Protein AF-A0AAP2E580-F1 (afdb_monomer)

Mean predicted aligned error: 3.52 Å

Radius of gyration: 13.13 Å; Cα contacts (8 Å, |Δi|>4): 248; chains: 1; bounding box: 34×32×32 Å

Foldseek 3Di:
DDDQFQAFDWDADPVPDRDIFTAFWADCDPPDFQQHANGHWADWDADPVNQKIKTKTAHPVPDRPDIFIKMWGAQDWTQDPDDDPRGGTHRTRMDTDDDDD

pLDDT: mean 93.44, std 5.84, range [63.44, 98.56]

Secondary structure (DSSP, 8-state):
---GGG---EEEETTTEEEEEESSEE--SSSP-TTEESEEEEEEEE-TTSS-EEEEEEESSS-TT--EEEEEETT--B-----SSS-B-BSSEEEE-----

Sequence (101 aa):
PYSMTRRFGALLSPHTSRVIRHAEARVVHEPFVAGALRGGTHAHTWSGDGAWISFTYNDVLLEQDLRTIGVMAPGQRVAVPVTDCESFAGEYFTVVVATVT

Solvent-accessible surface area (backbone atoms only — not comparable to full-atom values): 5768 Å² total; per-residue (Å²): 131,95,48,70,44,67,34,71,52,72,40,71,43,86,91,84,37,92,61,77,42,43,35,48,16,28,40,78,57,86,82,75,48,86,30,39,38,50,36,7,45,41,81,74,43,69,43,97,84,66,66,36,31,40,30,36,34,16,38,58,88,56,66,60,84,53,70,42,38,28,41,30,39,72,84,38,66,26,83,54,97,60,87,56,98,80,30,38,47,12,43,13,29,42,47,76,77,54,91,80,132

Nearest PDB structures (foldseek):
  1e5p-assembly3_C  TM=5.608E-01  e=1.475E+00  Mesocricetus auratus
  1bj7-assembly1_A  TM=5.429E-01  e=4.186E+00  Bos taurus
  1pbo-assembly1_A  TM=5.380E-01  e=6.148E+00  Bos taurus
  8c0d-assembly2_F  TM=4.227E-01  e=4.936E+00  Homo sapiens
  2hlv-assembly1_A  TM=3.862E-01  e=4.672E+00  Bos taurus

InterPro domains:
  IPR022223 Protein of unknown function DUF3748 [PF12566] (2-81)

Structure (mmCIF, N/CA/C/O backbone):
data_AF-A0AAP2E580-F1
#
_entry.id   AF-A0AAP2E580-F1
#
loop_
_atom_site.group_PDB
_atom_site.id
_atom_site.type_symbol
_atom_site.label_atom_id
_atom_site.label_alt_id
_atom_site.label_comp_id
_atom_site.label_asym_id
_atom_site.label_entity_id
_atom_site.label_seq_id
_atom_site.pdbx_PDB_ins_code
_atom_site.Cartn_x
_atom_site.Cartn_y
_atom_site.Cartn_z
_atom_site.occupancy
_atom_site.B_iso_or_equiv
_atom_site.auth_seq_id
_atom_site.auth_comp_id
_atom_site.auth_asym_id
_atom_site.auth_atom_id
_atom_site.pdbx_PDB_model_num
ATOM 1 N N . PRO A 1 1 ? 11.379 6.288 16.245 1.00 76.94 1 PRO A N 1
ATOM 2 C CA . PRO A 1 1 ? 11.618 4.880 16.662 1.00 76.94 1 PRO A CA 1
ATOM 3 C C . PRO A 1 1 ? 10.851 3.910 15.754 1.00 76.94 1 PRO A C 1
ATOM 5 O O . PRO A 1 1 ? 9.822 4.307 15.220 1.00 76.94 1 PRO A O 1
ATOM 8 N N . TYR A 1 2 ? 11.341 2.684 15.551 1.00 85.75 2 TYR A N 1
ATOM 9 C CA . TYR A 1 2 ? 10.642 1.664 14.757 1.00 85.75 2 TYR A CA 1
ATOM 10 C C . TYR A 1 2 ? 9.364 1.191 15.473 1.00 85.75 2 TYR A C 1
ATOM 12 O O . TYR A 1 2 ? 9.421 0.847 16.651 1.00 85.75 2 TYR A O 1
ATOM 20 N N . SER A 1 3 ? 8.222 1.170 14.778 1.00 92.31 3 SER A N 1
ATOM 21 C CA . SER A 1 3 ? 6.922 0.721 15.309 1.00 92.31 3 SER A CA 1
ATOM 22 C C . SER A 1 3 ? 6.051 0.118 14.202 1.00 92.31 3 SER A C 1
ATOM 24 O O . SER A 1 3 ? 6.362 0.260 13.018 1.00 92.31 3 SER A O 1
ATOM 26 N N . MET A 1 4 ? 4.948 -0.550 14.568 1.00 94.50 4 MET A N 1
ATOM 27 C CA . MET A 1 4 ? 3.989 -1.095 13.593 1.00 94.50 4 MET A CA 1
ATOM 28 C C . MET A 1 4 ? 3.388 0.017 12.720 1.00 94.50 4 MET A C 1
ATOM 30 O O . MET A 1 4 ? 3.417 -0.061 11.499 1.00 94.50 4 MET A O 1
ATOM 34 N N . THR A 1 5 ? 3.018 1.143 13.315 1.00 95.06 5 THR A N 1
ATOM 35 C CA . THR A 1 5 ? 2.485 2.313 12.603 1.00 95.06 5 THR A CA 1
ATOM 36 C C . THR A 1 5 ? 3.503 3.065 11.740 1.00 95.06 5 THR A C 1
ATOM 38 O O . THR A 1 5 ? 3.156 4.100 11.180 1.00 95.06 5 THR A O 1
ATOM 41 N N . ARG A 1 6 ? 4.756 2.600 11.619 1.00 94.19 6 ARG A N 1
ATOM 42 C CA . ARG A 1 6 ? 5.851 3.262 10.873 1.00 94.19 6 ARG A CA 1
ATOM 43 C C . ARG A 1 6 ? 6.546 2.365 9.843 1.00 94.19 6 ARG A C 1
ATOM 45 O O . ARG A 1 6 ? 7.542 2.777 9.255 1.00 94.19 6 ARG A O 1
ATOM 52 N N . ARG A 1 7 ? 6.066 1.136 9.634 1.00 95.56 7 ARG A N 1
ATOM 53 C CA . ARG A 1 7 ? 6.589 0.260 8.570 1.00 95.56 7 ARG A CA 1
ATOM 54 C C . ARG A 1 7 ? 5.976 0.644 7.232 1.00 95.56 7 ARG A C 1
ATOM 56 O O . ARG A 1 7 ? 4.858 1.143 7.211 1.00 95.56 7 ARG A O 1
ATOM 63 N N . PHE A 1 8 ? 6.680 0.378 6.142 1.00 96.00 8 PHE A N 1
ATOM 64 C CA . PHE A 1 8 ? 6.156 0.647 4.811 1.00 96.00 8 PHE A CA 1
ATOM 65 C C . PHE A 1 8 ? 6.580 -0.411 3.794 1.00 96.00 8 PHE A C 1
ATOM 67 O O . PHE A 1 8 ? 7.575 -1.117 3.986 1.00 96.00 8 PHE A O 1
ATOM 74 N N . GLY A 1 9 ? 5.817 -0.515 2.710 1.00 96.38 9 GLY A N 1
ATOM 75 C CA . GLY A 1 9 ? 6.133 -1.347 1.556 1.00 96.38 9 GLY A CA 1
ATOM 76 C C . GLY A 1 9 ? 7.215 -0.711 0.683 1.00 96.38 9 GLY A C 1
ATOM 77 O O . GLY A 1 9 ? 7.117 0.456 0.304 1.00 96.38 9 GLY A O 1
ATOM 78 N N . ALA A 1 10 ? 8.234 -1.488 0.321 1.00 94.88 10 ALA A N 1
ATOM 79 C CA . ALA A 1 10 ? 9.320 -1.056 -0.550 1.00 94.88 10 ALA A CA 1
ATOM 80 C C . ALA A 1 10 ? 9.401 -1.941 -1.801 1.00 94.88 10 ALA A C 1
ATOM 82 O O . ALA A 1 10 ? 9.281 -3.163 -1.727 1.00 94.88 10 ALA A O 1
ATOM 83 N N . LEU A 1 11 ? 9.617 -1.315 -2.955 1.00 94.62 11 LEU A N 1
ATOM 84 C CA . LEU A 1 11 ? 9.740 -1.965 -4.254 1.00 94.62 11 LEU A CA 1
ATOM 85 C C . LEU A 1 11 ? 11.204 -2.009 -4.675 1.00 94.62 11 LEU A C 1
ATOM 87 O O . LEU A 1 11 ? 11.887 -0.985 -4.684 1.00 94.62 11 LEU A O 1
ATOM 91 N N . LEU A 1 12 ? 11.651 -3.189 -5.098 1.00 93.25 12 LEU A N 1
ATOM 92 C CA . LEU A 1 12 ? 12.944 -3.412 -5.732 1.00 93.25 12 LEU A CA 1
ATOM 93 C C . LEU A 1 12 ? 12.718 -4.179 -7.035 1.00 93.25 12 LEU A C 1
ATOM 95 O O . LEU A 1 12 ? 12.051 -5.212 -7.043 1.00 93.25 12 LEU A O 1
ATOM 99 N N . SER A 1 13 ? 13.294 -3.693 -8.131 1.00 89.56 13 SER A N 1
ATOM 100 C CA . SER A 1 13 ? 13.210 -4.349 -9.439 1.00 89.56 13 SER A CA 1
ATOM 101 C C . SER A 1 13 ? 14.585 -4.901 -9.828 1.00 89.56 13 SER A C 1
ATOM 103 O O . SER A 1 13 ? 15.305 -4.255 -10.583 1.00 89.56 13 SER A O 1
ATOM 105 N N . PRO A 1 14 ? 14.986 -6.093 -9.351 1.00 85.38 14 PRO A N 1
ATOM 106 C CA . PRO A 1 14 ? 16.387 -6.533 -9.377 1.00 85.38 14 PRO A CA 1
ATOM 107 C C . PRO A 1 14 ? 17.017 -6.588 -10.778 1.00 85.38 14 PRO A C 1
ATOM 109 O O . PRO A 1 14 ? 18.226 -6.411 -10.911 1.00 85.38 14 PRO A O 1
ATOM 112 N N . HIS A 1 15 ? 16.203 -6.793 -11.816 1.00 88.88 15 HIS A N 1
ATOM 113 C CA . HIS A 1 15 ? 16.650 -6.902 -13.205 1.00 88.88 15 HIS A CA 1
ATOM 114 C C . HIS A 1 15 ? 16.730 -5.558 -13.943 1.00 88.88 15 HIS A C 1
ATOM 116 O O . HIS A 1 15 ? 17.446 -5.457 -14.932 1.00 88.88 15 HIS A O 1
ATOM 122 N N . THR A 1 16 ? 15.999 -4.534 -13.492 1.00 84.94 16 THR A N 1
ATOM 123 C CA . THR A 1 16 ? 15.856 -3.261 -14.224 1.00 84.94 16 THR A CA 1
ATOM 124 C C . THR A 1 16 ? 16.386 -2.060 -13.451 1.00 84.94 16 THR A C 1
ATOM 126 O O . THR A 1 16 ? 16.821 -1.083 -14.052 1.00 84.94 16 THR A O 1
ATOM 129 N N . SER A 1 17 ? 16.368 -2.106 -12.119 1.00 82.38 17 SER A N 1
ATOM 130 C CA . SER A 1 17 ? 16.814 -1.013 -11.265 1.00 82.38 17 SER A CA 1
ATOM 131 C C . SER A 1 17 ? 17.179 -1.516 -9.872 1.00 82.38 17 SER A C 1
ATOM 133 O O . SER A 1 17 ? 16.385 -2.159 -9.188 1.00 82.38 17 SER A O 1
ATOM 135 N N . ARG A 1 18 ? 18.370 -1.148 -9.397 1.00 87.38 18 ARG A N 1
ATOM 136 C CA . ARG A 1 18 ? 18.788 -1.386 -8.005 1.00 87.38 18 ARG A CA 1
ATOM 137 C C . ARG A 1 18 ? 18.341 -0.272 -7.049 1.00 87.38 18 ARG A C 1
ATOM 139 O O . ARG A 1 18 ? 18.840 -0.192 -5.933 1.00 87.38 18 ARG A O 1
ATOM 146 N N . VAL A 1 19 ? 17.427 0.594 -7.488 1.00 91.88 19 VAL A N 1
ATOM 147 C CA . VAL A 1 19 ? 16.865 1.669 -6.667 1.00 91.88 19 VAL A CA 1
ATOM 148 C C . VAL A 1 19 ? 15.623 1.155 -5.955 1.00 91.88 19 VAL A C 1
ATOM 150 O O . VAL A 1 19 ? 14.674 0.700 -6.598 1.00 91.88 19 VAL A O 1
ATOM 153 N N . ILE A 1 20 ? 15.631 1.262 -4.629 1.00 93.94 20 ILE A N 1
ATOM 154 C CA . ILE A 1 20 ? 14.465 0.988 -3.793 1.00 93.94 20 ILE A CA 1
ATOM 155 C C . ILE A 1 20 ? 13.521 2.190 -3.873 1.00 93.94 20 ILE A C 1
ATOM 157 O O . ILE A 1 20 ? 13.952 3.328 -3.692 1.00 93.94 20 ILE A O 1
ATOM 161 N N . ARG A 1 21 ? 12.239 1.940 -4.145 1.00 93.81 21 ARG A N 1
ATOM 162 C CA . ARG A 1 21 ? 11.175 2.960 -4.143 1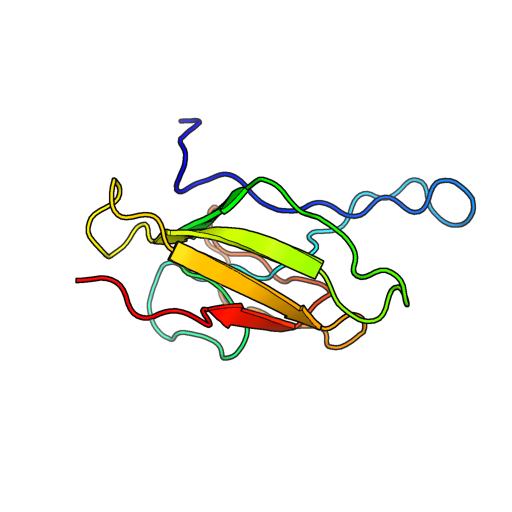.00 93.81 21 ARG A CA 1
ATOM 163 C C . ARG A 1 21 ? 10.116 2.614 -3.106 1.00 93.81 21 ARG A C 1
ATOM 165 O O . ARG A 1 21 ? 9.920 1.441 -2.800 1.00 93.81 21 ARG A O 1
ATOM 172 N N . HIS A 1 22 ? 9.410 3.609 -2.586 1.00 95.88 22 HIS A N 1
ATOM 173 C CA . HIS A 1 22 ? 8.251 3.353 -1.73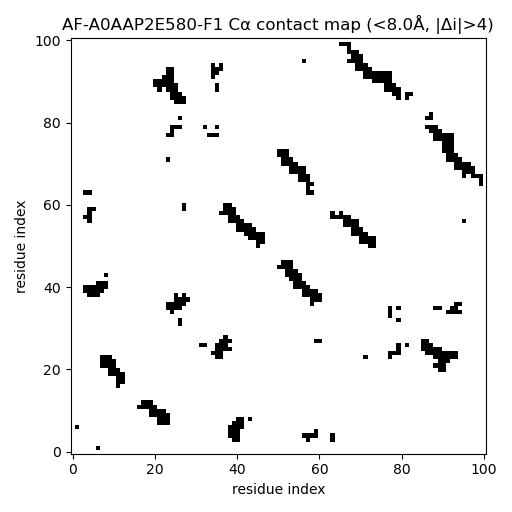3 1.00 95.88 22 HIS A CA 1
ATOM 174 C C . HIS A 1 22 ? 7.093 2.826 -2.584 1.00 95.88 22 HIS A C 1
ATOM 176 O O . HIS A 1 22 ? 6.756 3.410 -3.614 1.00 95.88 22 HIS A O 1
ATOM 182 N N . ALA A 1 23 ? 6.504 1.705 -2.172 1.00 97.06 23 ALA A N 1
ATOM 183 C CA . ALA A 1 23 ? 5.327 1.156 -2.835 1.00 97.06 23 ALA A CA 1
ATOM 184 C C . ALA A 1 23 ? 4.127 2.080 -2.628 1.00 97.06 23 ALA A C 1
ATOM 186 O O . ALA A 1 23 ? 3.447 2.443 -3.575 1.00 97.06 23 ALA A O 1
ATOM 187 N N . GLU A 1 24 ? 3.916 2.504 -1.391 1.00 97.12 24 GLU A N 1
ATOM 188 C CA . GLU A 1 24 ? 2.795 3.339 -0.975 1.00 97.12 24 GLU A CA 1
ATOM 189 C C . GLU A 1 24 ? 3.224 4.770 -0.679 1.00 97.12 24 GLU A C 1
ATOM 191 O O . GLU A 1 24 ? 4.400 5.046 -0.434 1.00 97.12 24 GLU A O 1
ATOM 196 N N . ALA A 1 25 ? 2.253 5.677 -0.687 1.00 97.19 25 ALA A N 1
ATOM 197 C CA . ALA A 1 25 ? 2.429 7.024 -0.172 1.00 97.19 25 ALA A CA 1
ATOM 198 C C . ALA A 1 25 ? 1.965 7.106 1.282 1.00 97.19 25 ALA A C 1
ATOM 200 O O . ALA A 1 25 ? 1.062 6.378 1.704 1.00 97.19 25 ALA A O 1
ATOM 201 N N . ARG A 1 26 ? 2.544 8.045 2.030 1.00 96.44 26 ARG A N 1
ATOM 202 C CA . ARG A 1 26 ? 2.182 8.322 3.417 1.00 96.44 26 ARG A CA 1
ATOM 203 C C . ARG A 1 26 ? 2.024 9.814 3.673 1.00 96.44 26 ARG A C 1
ATOM 205 O O . ARG A 1 26 ? 2.873 10.598 3.256 1.00 96.44 26 ARG A O 1
ATOM 212 N N . VAL A 1 27 ? 0.966 10.175 4.397 1.00 95.81 27 VAL A N 1
ATOM 213 C CA . VAL A 1 27 ? 0.697 11.520 4.917 1.00 95.81 27 VAL A CA 1
ATOM 214 C C . VAL A 1 27 ? 0.127 11.405 6.328 1.00 95.81 27 VAL A C 1
ATOM 216 O O . VAL A 1 27 ? -0.953 10.849 6.512 1.00 95.81 27 VAL A O 1
ATOM 219 N N . VAL A 1 28 ? 0.840 11.923 7.330 1.00 93.25 28 VAL A N 1
ATOM 220 C CA . VAL A 1 28 ? 0.429 11.827 8.750 1.00 93.25 28 VAL A CA 1
ATOM 221 C C . VAL A 1 28 ? -0.192 13.113 9.306 1.00 93.25 28 VAL A C 1
ATOM 223 O O . VAL A 1 28 ? -0.668 13.127 10.439 1.00 93.25 28 VAL A O 1
ATOM 226 N N . HIS A 1 29 ? -0.229 14.178 8.506 1.00 91.44 29 HIS A N 1
ATOM 227 C CA . HIS A 1 29 ? -0.786 15.480 8.867 1.00 91.44 29 HIS A CA 1
ATOM 228 C C . HIS A 1 29 ? -1.688 16.012 7.753 1.00 91.44 29 HIS A C 1
ATOM 230 O O . HIS A 1 29 ? -1.479 15.715 6.581 1.00 91.44 29 HIS A O 1
ATOM 236 N N . GLU A 1 30 ? -2.692 16.810 8.105 1.00 91.06 30 GLU A N 1
ATOM 237 C CA . GLU A 1 30 ? -3.545 17.445 7.101 1.00 91.06 30 GLU A CA 1
ATOM 238 C C . GLU A 1 30 ? -2.760 18.464 6.246 1.00 91.06 30 GLU A C 1
ATOM 240 O O . GLU A 1 30 ? -1.861 19.131 6.767 1.00 91.06 30 GLU A O 1
ATOM 245 N N . PRO A 1 31 ? -3.095 18.623 4.948 1.00 92.31 31 PRO A N 1
ATOM 246 C CA . PRO A 1 31 ? -4.194 17.969 4.231 1.00 92.31 31 PRO A CA 1
ATOM 247 C C . PRO A 1 31 ? -3.862 16.536 3.775 1.00 92.31 31 PRO A C 1
ATOM 249 O O . PRO A 1 31 ? -2.804 16.277 3.202 1.00 92.31 31 PRO A O 1
ATOM 252 N N . PHE A 1 32 ? -4.803 15.606 3.974 1.00 93.44 32 PHE A N 1
ATOM 253 C CA . PHE A 1 32 ? -4.656 14.224 3.507 1.00 93.44 32 PHE A CA 1
ATOM 254 C C . PHE A 1 32 ? -4.748 14.118 1.980 1.00 93.44 32 PHE A C 1
ATOM 256 O O . PHE A 1 32 ? -5.479 14.862 1.325 1.00 93.44 32 PHE A O 1
ATOM 263 N N . VAL A 1 33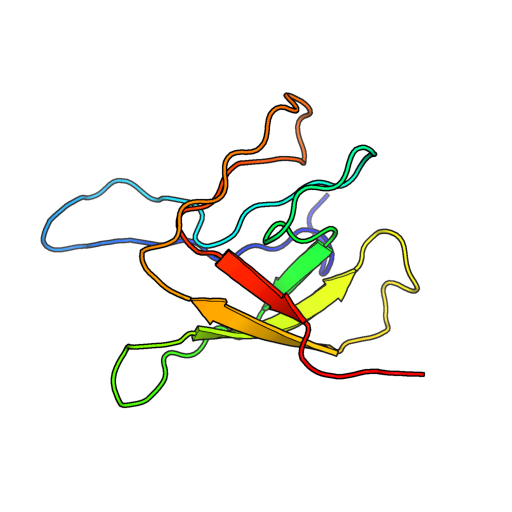 ? -4.026 13.146 1.419 1.00 96.00 33 VAL A N 1
ATOM 264 C CA . VAL A 1 33 ? -3.957 12.890 -0.024 1.00 96.00 33 VAL A CA 1
ATOM 265 C C . VAL A 1 33 ? -4.646 11.568 -0.340 1.00 96.00 33 VAL A C 1
ATOM 267 O O . VAL A 1 33 ? -4.362 10.548 0.288 1.00 96.00 33 VAL A O 1
ATOM 270 N N . ALA A 1 34 ? -5.537 11.566 -1.333 1.00 97.00 34 ALA A N 1
ATOM 271 C CA . ALA A 1 34 ? -6.173 10.340 -1.801 1.00 97.00 34 ALA A CA 1
ATOM 272 C C . ALA A 1 34 ? -5.115 9.321 -2.255 1.00 97.00 34 ALA A C 1
ATOM 274 O O . ALA A 1 34 ? -4.214 9.647 -3.028 1.00 97.00 34 ALA A O 1
ATOM 275 N N . GLY A 1 35 ? -5.229 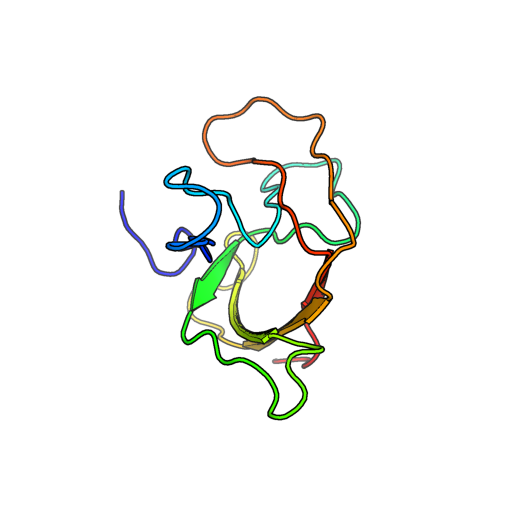8.088 -1.765 1.00 97.25 35 GLY A N 1
ATOM 276 C CA . GLY A 1 35 ? -4.278 7.019 -2.063 1.00 97.25 35 GLY A CA 1
ATOM 277 C C . GLY A 1 35 ? -3.043 6.982 -1.164 1.00 97.25 35 GLY A C 1
ATOM 278 O O . GLY A 1 35 ? -2.263 6.035 -1.282 1.00 97.25 35 GLY A O 1
ATOM 279 N N . ALA A 1 36 ? -2.862 7.962 -0.271 1.00 97.38 36 ALA A N 1
ATOM 280 C CA . ALA A 1 36 ? -1.826 7.943 0.755 1.00 97.38 36 ALA A CA 1
ATOM 281 C C . ALA A 1 36 ? -2.380 7.433 2.092 1.00 97.38 36 ALA A C 1
ATOM 283 O O . ALA A 1 36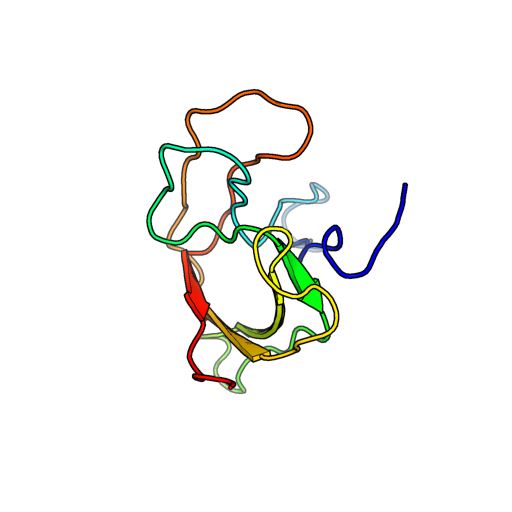 ? -3.483 7.789 2.509 1.00 97.38 36 ALA A O 1
ATOM 284 N N . LEU A 1 37 ? -1.587 6.621 2.786 1.00 97.19 37 LEU A N 1
ATOM 285 C CA . LEU A 1 37 ? -1.920 6.100 4.107 1.00 97.19 37 LEU A CA 1
ATOM 286 C C . LEU A 1 37 ? -1.443 7.041 5.210 1.00 97.19 37 LEU A C 1
ATOM 288 O O . LEU A 1 37 ? -0.535 7.845 5.031 1.00 97.19 37 LEU A O 1
ATOM 292 N N . ARG A 1 38 ? -2.004 6.877 6.404 1.00 95.69 38 ARG A N 1
ATOM 293 C CA . ARG A 1 38 ? -1.606 7.644 7.597 1.00 95.69 38 ARG A CA 1
ATOM 294 C C . ARG A 1 38 ? -0.728 6.841 8.548 1.00 95.69 38 ARG A C 1
ATOM 296 O O . ARG A 1 38 ? -0.355 7.303 9.611 1.00 95.69 38 ARG A O 1
ATOM 303 N N . GLY A 1 39 ? -0.423 5.599 8.196 1.00 96.00 39 GLY A N 1
ATOM 304 C CA . GLY A 1 39 ? 0.109 4.610 9.124 1.00 96.00 39 GLY A CA 1
ATOM 305 C C . GLY A 1 39 ? 1.049 3.636 8.443 1.00 96.00 39 GLY A C 1
ATOM 306 O O . GLY A 1 39 ? 1.626 3.958 7.404 1.00 96.00 39 GLY A O 1
ATOM 307 N N . GLY A 1 40 ? 1.234 2.473 9.055 1.00 97.00 40 GLY A N 1
ATOM 308 C CA . GLY A 1 40 ? 2.182 1.477 8.574 1.00 97.00 40 GLY A CA 1
ATOM 309 C C . GLY A 1 40 ? 1.522 0.249 7.969 1.00 97.00 40 GLY A C 1
ATOM 310 O O . GLY A 1 40 ? 0.461 -0.176 8.428 1.00 97.00 40 GLY A O 1
ATOM 311 N N . THR A 1 41 ? 2.170 -0.335 6.961 1.00 97.94 41 THR A N 1
ATOM 312 C CA . THR A 1 41 ? 1.714 -1.568 6.305 1.00 97.94 41 THR A CA 1
ATOM 313 C C . THR A 1 41 ? 2.625 -2.759 6.569 1.00 97.94 41 THR A C 1
ATOM 315 O O . THR A 1 41 ? 3.816 -2.632 6.884 1.00 97.94 41 THR A O 1
ATOM 318 N N . HIS A 1 42 ? 2.044 -3.956 6.479 1.00 97.12 42 HIS A N 1
ATOM 319 C CA . HIS A 1 42 ? 2.706 -5.224 6.772 1.00 97.12 42 HIS A CA 1
ATOM 320 C C . HIS A 1 42 ? 2.172 -6.364 5.909 1.00 97.12 42 HIS A C 1
ATOM 322 O O . HIS A 1 42 ? 1.048 -6.296 5.420 1.00 97.12 42 HIS A O 1
ATOM 328 N N . ALA A 1 43 ? 2.927 -7.467 5.856 1.00 96.81 43 ALA A N 1
ATOM 329 C CA . ALA A 1 43 ? 2.503 -8.721 5.230 1.00 96.81 43 ALA A CA 1
ATOM 330 C C . ALA A 1 43 ? 1.987 -8.515 3.794 1.00 96.81 43 ALA A C 1
ATOM 332 O O . ALA A 1 43 ? 0.864 -8.881 3.455 1.00 96.81 43 ALA A O 1
ATOM 333 N N . HIS A 1 44 ? 2.808 -7.872 2.965 1.00 97.81 44 HIS A N 1
ATOM 334 C CA . HIS A 1 44 ? 2.484 -7.585 1.573 1.00 97.81 44 HIS A CA 1
ATOM 335 C C . HIS A 1 44 ? 2.447 -8.868 0.746 1.00 97.81 44 HIS A C 1
ATOM 337 O O . HIS A 1 44 ? 3.333 -9.713 0.862 1.00 97.81 44 HIS A O 1
ATOM 343 N N . THR A 1 45 ? 1.434 -9.030 -0.099 1.00 97.88 45 THR A N 1
ATOM 344 C CA . THR A 1 45 ? 1.310 -10.190 -0.994 1.00 97.88 45 THR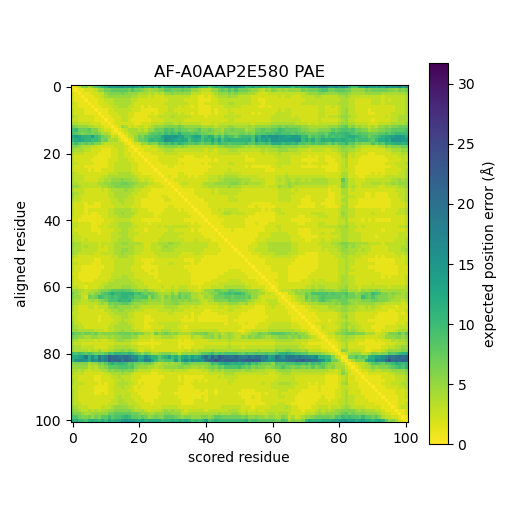 A CA 1
ATOM 345 C C . THR A 1 45 ? 0.745 -9.753 -2.334 1.00 97.88 45 THR A C 1
ATOM 347 O O . THR A 1 45 ? -0.248 -9.033 -2.377 1.00 97.88 45 THR A O 1
ATOM 350 N N . TRP A 1 46 ? 1.384 -10.178 -3.422 1.00 97.31 46 TRP A N 1
ATOM 351 C CA . TRP A 1 46 ? 0.868 -9.982 -4.773 1.00 97.31 46 TRP A CA 1
ATOM 352 C C . TRP A 1 46 ? -0.334 -10.888 -5.029 1.00 97.31 46 TRP A C 1
ATOM 354 O O . TRP A 1 46 ? -0.337 -12.052 -4.626 1.00 97.31 46 TRP A O 1
ATOM 364 N N . SER A 1 47 ? -1.329 -10.376 -5.746 1.00 97.75 47 SER A N 1
ATOM 365 C CA . SER A 1 47 ? -2.355 -11.217 -6.355 1.00 97.75 47 SER A CA 1
ATOM 366 C C . SER A 1 47 ? -1.730 -12.162 -7.388 1.00 97.75 47 SER A C 1
ATOM 368 O O . SER A 1 47 ? -0.663 -11.890 -7.942 1.00 97.75 47 SER A O 1
ATOM 370 N N . GLY A 1 48 ? -2.398 -13.285 -7.668 1.00 97.69 48 GLY A N 1
ATOM 371 C CA . GLY A 1 48 ? -1.883 -14.298 -8.600 1.00 97.69 48 GLY A CA 1
ATOM 372 C C . GLY A 1 48 ? -1.706 -13.800 -10.041 1.00 97.69 48 GLY A C 1
ATOM 373 O O . GLY A 1 48 ? -0.892 -14.343 -10.779 1.00 97.69 48 GLY A O 1
ATOM 374 N N . ASP A 1 49 ? -2.433 -12.751 -10.424 1.00 96.81 49 ASP A N 1
ATOM 375 C CA . ASP A 1 49 ? -2.319 -12.059 -11.712 1.00 96.81 49 ASP A CA 1
ATOM 376 C C . ASP A 1 49 ? -1.323 -10.881 -11.690 1.00 96.81 49 ASP A C 1
ATOM 378 O O . ASP A 1 49 ? -1.084 -10.257 -12.721 1.00 96.81 49 ASP A O 1
ATOM 382 N N . GLY A 1 50 ? -0.743 -10.558 -10.528 1.00 94.62 50 GLY A N 1
ATOM 383 C CA . GLY A 1 50 ? 0.169 -9.429 -10.345 1.00 94.62 50 GLY A CA 1
ATOM 384 C C . GLY A 1 50 ? -0.486 -8.047 -10.457 1.00 94.62 50 GLY A C 1
ATOM 385 O O . GLY A 1 50 ? 0.228 -7.047 -10.488 1.00 94.62 50 GLY A O 1
ATOM 386 N N . ALA A 1 51 ? -1.817 -7.962 -10.521 1.00 96.00 51 ALA A N 1
ATOM 387 C CA . ALA A 1 51 ? -2.532 -6.699 -10.687 1.00 96.00 51 ALA A CA 1
ATOM 388 C C . ALA A 1 51 ? -2.710 -5.914 -9.377 1.00 96.00 51 ALA A C 1
ATOM 390 O O . ALA A 1 51 ? -2.968 -4.716 -9.425 1.00 96.00 51 ALA A O 1
ATOM 391 N N . TRP A 1 52 ? -2.574 -6.561 -8.218 1.00 97.31 52 TRP A N 1
ATOM 392 C CA . TRP A 1 52 ? -2.809 -5.954 -6.907 1.00 97.31 52 TRP A CA 1
ATOM 393 C C . TRP A 1 52 ? -1.802 -6.438 -5.868 1.00 97.31 52 TRP A C 1
ATOM 395 O O . TRP A 1 52 ? -1.241 -7.529 -5.975 1.00 97.31 52 TRP A O 1
ATOM 405 N N . ILE A 1 53 ? -1.625 -5.645 -4.811 1.00 98.25 53 ILE A N 1
ATOM 406 C CA . ILE A 1 53 ? -0.930 -6.067 -3.589 1.00 98.25 53 ILE A CA 1
ATOM 407 C C . ILE A 1 53 ? -1.879 -5.919 -2.409 1.00 98.25 53 ILE A C 1
ATOM 409 O O . ILE A 1 53 ? -2.372 -4.823 -2.173 1.00 98.25 53 ILE A O 1
ATOM 413 N N . SER A 1 54 ? -2.093 -6.975 -1.630 1.00 98.38 54 SER A N 1
ATOM 414 C CA . SER A 1 54 ? -2.767 -6.883 -0.330 1.00 98.38 54 SER A CA 1
ATOM 415 C C . SER A 1 54 ? -1.769 -6.615 0.790 1.00 98.38 54 SER A C 1
ATOM 417 O O . SER A 1 54 ? -0.629 -7.074 0.722 1.00 98.38 54 SER A O 1
ATOM 419 N N . PHE A 1 55 ? -2.209 -5.950 1.852 1.00 98.56 55 PHE A N 1
ATOM 420 C CA . PHE A 1 55 ? -1.428 -5.738 3.068 1.00 98.56 55 PHE A CA 1
ATOM 421 C C . PHE A 1 55 ? -2.334 -5.661 4.301 1.00 98.56 55 PHE A C 1
ATOM 423 O O . PHE A 1 55 ? -3.527 -5.375 4.209 1.00 98.56 55 PHE A O 1
ATOM 430 N N . THR A 1 56 ? -1.744 -5.865 5.475 1.00 98.19 56 THR A N 1
ATOM 431 C CA . THR A 1 56 ? -2.352 -5.481 6.758 1.00 98.19 56 THR A CA 1
ATOM 432 C C . THR A 1 56 ? -1.866 -4.091 7.167 1.00 98.19 56 THR A C 1
ATOM 434 O O . THR A 1 56 ? -0.762 -3.693 6.792 1.00 98.19 56 THR A O 1
ATOM 437 N N . TYR A 1 57 ? -2.677 -3.345 7.912 1.00 98.00 57 TYR A N 1
ATOM 438 C CA . TYR A 1 57 ? -2.496 -1.913 8.149 1.00 98.00 57 TYR A CA 1
ATOM 439 C C . TYR A 1 57 ? -2.805 -1.515 9.593 1.00 98.00 57 TYR A C 1
ATOM 441 O O . TYR A 1 57 ? -3.772 -2.009 10.174 1.00 98.00 57 TYR A O 1
ATOM 449 N N . ASN A 1 58 ? -2.009 -0.587 10.125 1.00 97.25 58 ASN A N 1
ATOM 450 C CA . ASN A 1 58 ? -2.223 0.084 11.405 1.00 97.25 58 ASN A CA 1
ATOM 451 C C . ASN A 1 58 ? -2.102 1.602 11.201 1.00 97.25 58 ASN A C 1
ATOM 453 O O . ASN A 1 58 ? -1.045 2.090 10.788 1.00 97.25 58 ASN A O 1
ATOM 457 N N . ASP A 1 59 ? -3.167 2.345 11.495 1.00 95.25 59 ASP A N 1
ATOM 458 C CA . ASP A 1 59 ? -3.202 3.808 11.389 1.00 95.25 59 ASP A CA 1
ATOM 459 C C . ASP A 1 59 ? -2.514 4.453 12.607 1.00 95.25 59 ASP A C 1
ATOM 461 O O . ASP A 1 59 ? -2.684 3.992 13.733 1.00 95.25 59 ASP A O 1
ATOM 465 N N . VAL A 1 60 ? -1.705 5.500 12.400 1.00 94.44 60 VAL A N 1
ATOM 466 C CA . VAL A 1 60 ? -1.022 6.193 13.509 1.00 94.44 60 VAL A CA 1
ATOM 467 C C . VAL A 1 60 ? -1.922 7.209 14.215 1.00 94.44 60 VAL A C 1
ATOM 469 O O . VAL A 1 60 ? -1.651 7.555 15.363 1.00 94.44 60 VAL A O 1
ATOM 472 N N . LEU A 1 61 ? -2.960 7.702 13.531 1.00 92.06 61 LEU A N 1
ATOM 473 C CA . LEU A 1 61 ? -3.881 8.720 14.040 1.00 92.06 61 LEU A CA 1
ATOM 474 C C . LEU A 1 61 ? -5.125 8.116 14.706 1.00 92.06 61 LEU A C 1
ATOM 476 O O . LEU A 1 61 ? -5.872 8.840 15.359 1.00 92.06 61 LEU A O 1
ATOM 480 N N . LEU A 1 62 ? -5.356 6.813 14.530 1.00 89.69 62 LEU A N 1
ATOM 481 C CA . LEU A 1 62 ? -6.401 6.052 15.221 1.00 89.69 62 LEU A CA 1
ATOM 482 C C . LEU A 1 62 ? -5.781 5.180 16.326 1.00 89.69 62 LEU A C 1
ATOM 484 O O . LEU A 1 62 ? -4.612 5.335 16.685 1.00 89.69 62 LEU A O 1
ATOM 488 N N . GLU A 1 63 ? -6.564 4.255 16.882 1.00 88.56 63 GLU A N 1
ATOM 489 C CA . GLU A 1 63 ? -6.064 3.260 17.829 1.00 88.56 63 GLU A CA 1
ATOM 490 C C . GLU A 1 63 ? -5.008 2.367 17.155 1.00 88.56 63 GLU A C 1
ATOM 492 O O . GLU A 1 63 ? -5.302 1.587 16.252 1.00 88.56 63 GLU A O 1
ATOM 497 N N . GLN A 1 64 ? -3.753 2.504 17.589 1.00 86.44 64 GLN A N 1
ATOM 498 C CA . GLN A 1 64 ? -2.597 1.926 16.891 1.00 86.44 64 GLN A CA 1
ATOM 499 C C . GLN A 1 64 ? -2.569 0.394 16.917 1.00 86.44 64 GLN A C 1
ATOM 501 O O . GLN A 1 64 ? -1.953 -0.213 16.038 1.00 86.44 64 GLN A O 1
ATOM 506 N N . ASP A 1 65 ? -3.235 -0.222 17.895 1.00 89.38 65 ASP A N 1
ATOM 507 C CA . ASP A 1 65 ? -3.342 -1.677 18.025 1.00 89.38 65 ASP A CA 1
ATOM 508 C C . ASP A 1 65 ? -4.466 -2.264 17.152 1.00 89.38 65 ASP A C 1
ATOM 510 O O . ASP A 1 65 ? -4.433 -3.459 16.836 1.00 89.38 65 ASP A O 1
ATOM 514 N N . LEU A 1 66 ? -5.398 -1.434 16.658 1.00 91.56 66 LEU A N 1
ATOM 515 C CA . LEU A 1 66 ? -6.402 -1.868 15.688 1.00 91.56 66 LEU A CA 1
ATOM 516 C C . LEU A 1 66 ? -5.751 -2.123 14.331 1.00 91.56 66 LEU A C 1
ATOM 518 O O . LEU A 1 66 ? -5.194 -1.232 13.684 1.00 91.56 66 LEU A O 1
ATOM 522 N N . ARG A 1 67 ? -5.849 -3.376 13.888 1.00 95.19 67 ARG A N 1
ATOM 523 C CA . ARG A 1 67 ? -5.343 -3.840 12.598 1.00 95.19 67 ARG A CA 1
ATOM 524 C C . ARG A 1 67 ? -6.489 -4.009 11.612 1.00 95.19 67 ARG A C 1
ATOM 526 O O . ARG A 1 67 ? -7.474 -4.672 11.910 1.00 95.19 67 ARG A O 1
ATOM 533 N N . THR A 1 68 ? -6.306 -3.487 10.407 1.00 96.88 68 THR A N 1
ATOM 534 C CA . THR A 1 68 ? -7.200 -3.711 9.262 1.00 96.88 68 THR A CA 1
ATOM 535 C C . THR A 1 68 ? -6.398 -4.180 8.043 1.00 96.88 68 THR A C 1
ATOM 537 O O . THR A 1 68 ? -5.209 -4.498 8.153 1.00 96.88 68 THR A O 1
ATOM 540 N N . ILE A 1 69 ? -7.041 -4.268 6.883 1.00 98.06 69 ILE A N 1
ATOM 541 C CA . ILE A 1 69 ? -6.445 -4.679 5.615 1.00 98.06 69 ILE A CA 1
ATOM 542 C C . ILE A 1 69 ? -6.687 -3.638 4.527 1.00 98.06 69 ILE A C 1
ATOM 544 O O . ILE A 1 69 ? -7.673 -2.898 4.536 1.00 98.06 69 ILE A O 1
ATOM 548 N N . GLY A 1 70 ? -5.781 -3.607 3.561 1.00 98.31 70 GLY A N 1
ATOM 549 C CA . GLY A 1 70 ? -5.874 -2.747 2.395 1.00 98.31 70 GLY A CA 1
ATOM 550 C C . GLY A 1 70 ? -5.275 -3.393 1.157 1.00 98.31 70 GLY A C 1
ATOM 551 O O . GLY A 1 70 ? -4.689 -4.479 1.213 1.00 98.31 70 GLY A O 1
ATOM 552 N N . VAL A 1 71 ? -5.444 -2.704 0.033 1.00 98.44 71 VAL A N 1
ATOM 553 C CA . VAL A 1 71 ? -4.902 -3.092 -1.269 1.00 98.44 71 VAL A CA 1
ATOM 554 C C . VAL A 1 71 ? -4.176 -1.926 -1.933 1.00 98.44 71 VAL A C 1
ATOM 556 O O . VAL A 1 71 ? -4.506 -0.762 -1.694 1.00 98.44 71 VAL A O 1
ATOM 559 N N . MET A 1 72 ? -3.176 -2.237 -2.756 1.00 98.00 72 MET A N 1
ATOM 560 C CA . MET A 1 72 ? -2.444 -1.287 -3.593 1.00 98.00 72 MET A CA 1
ATOM 561 C C . MET A 1 72 ? -2.658 -1.616 -5.069 1.00 98.00 72 MET A C 1
ATOM 563 O O . MET A 1 72 ? -2.510 -2.776 -5.459 1.00 98.00 72 MET A O 1
ATOM 567 N N . ALA A 1 73 ? -2.943 -0.589 -5.869 1.00 97.12 73 ALA A N 1
ATOM 568 C CA . ALA A 1 73 ? -3.000 -0.642 -7.324 1.00 97.12 73 ALA A CA 1
ATOM 569 C C . ALA A 1 73 ? -1.651 -0.199 -7.924 1.00 97.12 73 ALA A C 1
ATOM 571 O O . ALA A 1 73 ? -1.286 0.980 -7.800 1.00 97.12 73 ALA A O 1
ATOM 572 N N . PRO A 1 74 ? -0.899 -1.093 -8.590 1.00 95.31 74 PRO A N 1
ATOM 573 C CA . PRO A 1 74 ? 0.319 -0.736 -9.295 1.00 95.31 74 PRO A CA 1
ATOM 574 C C . PRO A 1 74 ? 0.109 0.311 -10.395 1.00 95.31 74 PRO A C 1
ATOM 576 O O . PRO A 1 74 ? -0.929 0.353 -11.050 1.00 95.31 74 PRO A O 1
ATOM 579 N N . GLY A 1 75 ? 1.129 1.140 -10.636 1.00 88.69 75 GLY A N 1
ATOM 580 C CA . GLY A 1 75 ? 1.158 2.092 -11.756 1.00 88.69 75 GLY A CA 1
ATOM 581 C C . GLY A 1 75 ? 0.374 3.393 -11.545 1.00 88.69 75 GLY A C 1
ATOM 582 O O . GLY A 1 75 ? 0.382 4.250 -12.426 1.00 88.69 75 GLY A O 1
ATOM 583 N N . GLN A 1 76 ? -0.266 3.575 -10.388 1.00 93.19 76 GLN A N 1
ATOM 584 C CA . GLN A 1 76 ? -0.952 4.814 -10.021 1.00 93.19 76 GLN A CA 1
ATOM 585 C C . GLN A 1 76 ? -0.149 5.575 -8.966 1.00 93.19 76 GLN A C 1
ATOM 587 O O . GLN A 1 76 ? -0.355 5.412 -7.765 1.00 93.19 76 GLN A O 1
ATOM 592 N N . ARG A 1 77 ? 0.787 6.410 -9.426 1.00 96.44 77 ARG A N 1
ATOM 593 C CA . ARG A 1 77 ? 1.678 7.161 -8.537 1.00 96.44 77 ARG A CA 1
ATOM 594 C C . ARG A 1 77 ? 0.908 8.182 -7.702 1.00 96.44 77 ARG A C 1
ATOM 596 O O . ARG A 1 77 ? 0.170 9.001 -8.245 1.00 96.44 77 ARG A O 1
ATOM 603 N N . VAL A 1 78 ? 1.175 8.201 -6.398 1.00 97.25 78 VAL A N 1
ATOM 604 C CA . VAL A 1 78 ? 0.614 9.174 -5.455 1.00 97.25 78 VAL A CA 1
ATOM 605 C C . VAL A 1 78 ? 1.707 10.151 -5.037 1.00 97.25 78 VAL A C 1
ATOM 607 O O . VAL A 1 78 ? 2.680 9.794 -4.367 1.00 97.25 78 VAL A O 1
ATOM 610 N N . ALA A 1 79 ? 1.559 11.406 -5.461 1.00 95.62 79 ALA A N 1
ATOM 611 C CA . ALA A 1 79 ? 2.438 12.492 -5.051 1.00 95.62 79 ALA A CA 1
ATOM 612 C C . ALA A 1 79 ? 1.978 13.067 -3.708 1.00 95.62 79 ALA A C 1
ATOM 614 O O . ALA A 1 79 ? 0.792 13.305 -3.504 1.00 95.62 79 ALA A O 1
ATOM 615 N N . VAL A 1 80 ? 2.930 13.334 -2.818 1.00 92.69 80 VAL A 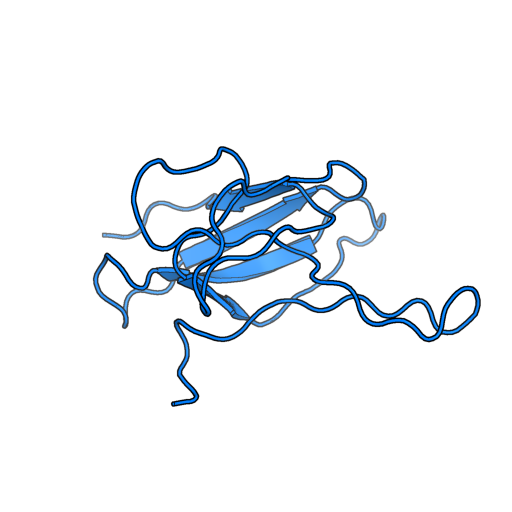N 1
ATOM 616 C CA . VAL A 1 80 ? 2.678 13.972 -1.526 1.00 92.69 80 VAL A CA 1
ATOM 617 C C . VAL A 1 80 ? 3.359 15.342 -1.529 1.00 92.69 80 VAL A C 1
ATOM 619 O O . VAL A 1 80 ? 4.558 15.398 -1.803 1.00 92.69 80 VAL A O 1
ATOM 622 N N . PRO A 1 81 ? 2.626 16.441 -1.268 1.00 81.88 81 PRO A N 1
ATOM 623 C CA . PRO A 1 81 ? 3.182 17.796 -1.298 1.00 81.88 81 PRO A CA 1
ATOM 624 C C . PRO A 1 81 ? 3.937 18.173 -0.012 1.00 81.88 81 PRO A C 1
ATOM 626 O O . PRO A 1 81 ? 4.571 19.223 0.035 1.00 81.88 81 PRO A O 1
ATOM 629 N N . VAL A 1 82 ? 3.849 17.346 1.034 1.00 74.19 82 VAL A N 1
ATOM 630 C CA . VAL A 1 82 ? 4.379 17.631 2.375 1.00 74.19 82 VAL A CA 1
ATOM 631 C C . VAL A 1 82 ? 5.804 17.089 2.528 1.00 74.19 82 VAL A C 1
ATOM 633 O O . VAL A 1 82 ? 6.102 15.981 2.086 1.00 74.19 82 VAL A O 1
ATOM 636 N N . THR A 1 83 ? 6.674 17.873 3.171 1.00 63.44 83 THR A N 1
ATOM 637 C CA . THR A 1 83 ? 8.116 17.613 3.346 1.00 63.44 83 THR A CA 1
ATOM 638 C C . THR A 1 83 ? 8.504 17.400 4.813 1.00 63.44 83 THR A C 1
ATOM 640 O O . THR A 1 83 ? 9.542 17.892 5.259 1.00 63.44 83 THR A O 1
ATOM 643 N N . ASP A 1 84 ? 7.653 16.748 5.603 1.00 85.06 84 ASP A N 1
ATOM 644 C CA . ASP A 1 84 ? 8.066 16.287 6.930 1.00 85.06 84 ASP A CA 1
ATOM 645 C C . ASP A 1 84 ? 8.875 14.977 6.818 1.00 85.06 84 ASP A C 1
ATOM 647 O O . ASP A 1 84 ? 9.024 14.401 5.740 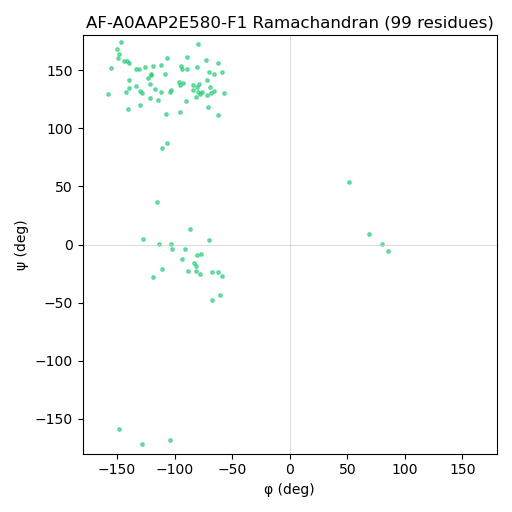1.00 85.06 84 ASP A O 1
ATOM 651 N N . CYS A 1 85 ? 9.453 14.519 7.928 1.00 85.44 85 CYS A N 1
ATOM 652 C CA . CYS A 1 85 ? 10.301 13.324 7.932 1.00 85.44 85 CYS A CA 1
ATOM 653 C C . CYS A 1 85 ? 9.518 11.996 7.883 1.00 85.44 85 CYS A C 1
ATOM 655 O O . CYS A 1 85 ? 10.139 10.936 7.801 1.00 85.44 85 CYS A O 1
ATOM 657 N N . GLU A 1 86 ? 8.188 12.021 8.002 1.00 89.69 86 GLU A N 1
ATOM 658 C CA . GLU A 1 86 ? 7.320 10.837 8.064 1.00 89.69 86 GLU A CA 1
ATOM 659 C C . GLU A 1 86 ? 6.432 10.659 6.827 1.00 89.69 86 GLU A C 1
ATOM 661 O O . GLU A 1 86 ? 5.969 9.547 6.570 1.00 89.69 86 GLU A O 1
ATOM 666 N N . SER A 1 87 ? 6.197 11.725 6.071 1.00 93.88 87 SER A N 1
ATOM 667 C CA . SER A 1 87 ? 5.362 11.758 4.880 1.00 93.88 87 SER A CA 1
ATOM 668 C C . SER A 1 87 ? 6.216 11.581 3.625 1.00 93.88 87 SER A C 1
ATOM 670 O O . SER A 1 87 ? 7.300 12.146 3.491 1.00 93.88 87 SER A O 1
ATOM 672 N N . PHE A 1 88 ? 5.741 10.775 2.679 1.00 95.25 88 PHE A N 1
ATOM 673 C CA . PHE A 1 88 ? 6.473 10.479 1.451 1.00 95.25 88 PHE A CA 1
ATOM 674 C C . PHE A 1 88 ? 5.541 10.068 0.315 1.00 95.25 88 PHE A C 1
ATOM 676 O O . PHE A 1 88 ? 4.473 9.498 0.530 1.00 95.25 88 PHE A O 1
ATOM 683 N N . ALA A 1 89 ? 5.972 10.334 -0.918 1.00 96.00 89 ALA A N 1
ATOM 684 C CA . ALA A 1 89 ? 5.296 9.859 -2.120 1.00 96.00 89 ALA A CA 1
ATOM 685 C C . ALA A 1 89 ? 5.494 8.348 -2.320 1.00 96.00 89 ALA A C 1
ATOM 687 O O . ALA A 1 89 ? 6.470 7.771 -1.833 1.00 96.00 89 ALA A O 1
ATOM 688 N N . GLY A 1 90 ? 4.593 7.747 -3.094 1.00 96.19 90 GLY A N 1
ATOM 689 C CA . GLY A 1 90 ? 4.584 6.321 -3.396 1.00 96.19 90 GLY A CA 1
ATOM 690 C C . GLY A 1 90 ? 4.230 6.032 -4.841 1.00 96.19 90 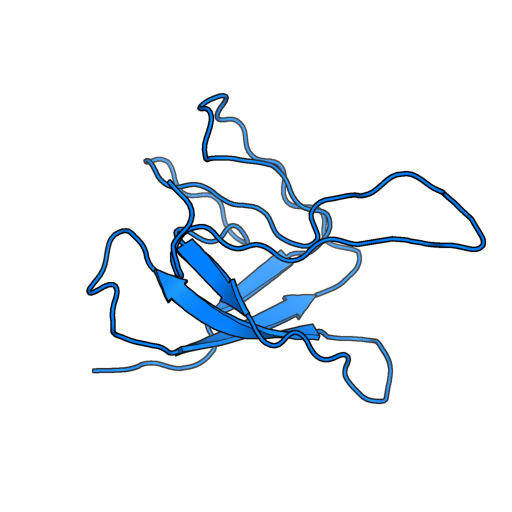GLY A C 1
ATOM 691 O O . GLY A 1 90 ? 3.581 6.835 -5.514 1.00 96.19 90 GLY A O 1
ATOM 692 N N . GLU A 1 91 ? 4.663 4.874 -5.320 1.00 96.69 91 GLU A N 1
ATOM 693 C CA . GLU A 1 91 ? 4.449 4.459 -6.705 1.00 96.69 91 GLU A CA 1
ATOM 694 C C . GLU A 1 91 ? 3.026 3.946 -6.966 1.00 96.69 91 GLU A C 1
ATOM 696 O O . GLU A 1 91 ? 2.570 4.007 -8.108 1.00 96.69 91 GLU A O 1
ATOM 701 N N . TYR A 1 92 ? 2.333 3.443 -5.940 1.00 97.88 92 TYR A N 1
ATOM 702 C CA . TYR A 1 92 ? 1.036 2.771 -6.041 1.00 97.88 92 TYR A CA 1
ATOM 703 C C . TYR A 1 92 ? -0.044 3.490 -5.228 1.00 97.88 92 TYR A C 1
ATOM 705 O O . TYR A 1 92 ? 0.213 4.019 -4.143 1.00 97.88 92 TYR A O 1
ATOM 713 N N . PHE A 1 93 ? -1.276 3.454 -5.736 1.00 98.25 93 PHE A N 1
ATOM 714 C CA . PHE A 1 93 ? -2.443 4.011 -5.059 1.00 98.25 93 PHE A CA 1
ATOM 715 C C . PHE A 1 93 ? -2.985 2.993 -4.064 1.00 98.25 93 PHE A C 1
ATOM 717 O O . PHE A 1 93 ? -3.146 1.823 -4.410 1.00 98.25 93 PHE A O 1
ATOM 724 N N . THR A 1 94 ? -3.275 3.420 -2.835 1.00 98.31 94 THR A N 1
ATOM 725 C CA . THR A 1 94 ? -3.651 2.504 -1.750 1.00 98.31 94 THR A CA 1
ATOM 726 C C . THR A 1 94 ? -5.034 2.796 -1.180 1.00 98.31 94 THR A C 1
ATOM 728 O O . THR A 1 94 ? -5.463 3.947 -1.107 1.00 98.31 94 THR A O 1
ATOM 731 N N . VAL A 1 95 ? -5.745 1.742 -0.775 1.00 97.69 95 VAL A N 1
ATOM 732 C CA . VAL A 1 95 ? -7.081 1.837 -0.171 1.00 97.69 95 VAL A CA 1
ATOM 733 C C . VAL A 1 95 ? -7.196 0.843 0.980 1.00 97.69 95 VAL A C 1
ATOM 735 O O . VAL A 1 95 ? -6.817 -0.318 0.839 1.00 97.69 95 VAL A O 1
ATOM 738 N N . VAL A 1 96 ? -7.746 1.283 2.113 1.00 97.25 96 VAL A N 1
ATOM 739 C CA . VAL A 1 96 ? -8.185 0.399 3.204 1.00 97.25 96 VAL A CA 1
ATOM 740 C C . VAL A 1 96 ? -9.563 -0.153 2.849 1.00 97.25 96 VAL A C 1
ATOM 742 O O . VAL A 1 96 ? -10.466 0.614 2.530 1.00 97.25 96 VAL A O 1
ATOM 745 N N . VAL A 1 97 ? -9.725 -1.476 2.882 1.00 97.12 97 VAL A N 1
ATOM 746 C CA . VAL A 1 97 ? -10.909 -2.158 2.313 1.00 97.12 97 VAL A CA 1
ATOM 747 C C . VAL A 1 97 ? -11.796 -2.834 3.352 1.00 97.12 97 VAL A C 1
ATOM 749 O O . VAL A 1 97 ? -12.803 -3.439 2.997 1.00 97.12 97 VAL A O 1
ATOM 752 N N . ALA A 1 98 ? -11.437 -2.738 4.630 1.00 94.88 98 ALA A N 1
ATOM 753 C CA . ALA A 1 98 ? -12.221 -3.296 5.719 1.00 94.88 98 ALA A CA 1
ATOM 754 C C . ALA A 1 98 ? -12.451 -2.258 6.817 1.00 94.88 98 ALA A C 1
ATOM 756 O O . ALA A 1 98 ? -11.520 -1.598 7.291 1.00 94.88 98 ALA A O 1
ATOM 757 N N . THR A 1 99 ? -13.707 -2.153 7.239 1.00 90.00 99 THR A N 1
ATOM 758 C CA . THR A 1 99 ? -14.084 -1.439 8.454 1.00 90.00 99 THR A CA 1
ATOM 759 C C . THR A 1 99 ? -13.819 -2.342 9.647 1.00 90.00 99 THR A C 1
ATOM 761 O O . THR A 1 99 ? -14.220 -3.504 9.655 1.00 90.00 99 THR A O 1
ATOM 764 N N . VAL A 1 100 ? -13.147 -1.794 10.649 1.00 85.31 100 VAL A N 1
ATOM 765 C CA . VAL A 1 100 ? -12.918 -2.433 11.943 1.00 85.31 100 VAL A CA 1
ATOM 766 C C . VAL A 1 100 ? -13.468 -1.504 13.022 1.00 85.31 100 VAL A C 1
ATOM 768 O O . VAL A 1 100 ? -13.419 -0.283 12.853 1.00 85.31 100 VAL A O 1
ATOM 771 N N . THR A 1 101 ? -14.048 -2.082 14.070 1.00 78.38 101 THR A N 1
ATOM 772 C CA . THR A 1 101 ? -14.684 -1.387 15.200 1.00 78.38 101 THR A CA 1
ATOM 773 C C . THR A 1 101 ? -14.158 -1.932 16.505 1.00 78.38 101 THR A C 1
ATOM 775 O O . THR A 1 101 ? -13.985 -3.174 16.544 1.00 78.38 101 THR A O 1
#

Organism: NCBI:txid2782350